Protein 7DU7 (pdb70)

Nearest PDB structures (foldseek):
  7du7-assembly2_B  TM=1.010E+00  e=2.644E-17  synthetic construct
  7du6-assembly1_A  TM=1.002E+00  e=3.688E-15  synthetic construct
  7di1-assembly2_B  TM=9.969E-01  e=2.709E-15  synthetic construct
  7dww-assembly2_A  TM=9.672E-01  e=3.709E-12  synthetic construct
  7dbo-assembly1_A  TM=9.854E-01  e=1.632E-11  Thermoplasma acidophilum DSM 1728

Solvent-accessible surface area: 8969 Å² total; per-residue (Å²): 156,58,20,59,7,32,3,10,83,20,41,112,100,5,91,68,94,28,20,0,37,0,12,137,62,5,24,63,131,10,57,11,71,75,42,47,113,0,36,0,87,88,123,115,51,14,137,11,92,3,12,93,20,58,115,104,5,91,58,84,14,18,0,40,0,13,130,63,6,27,66,132,8,65,10,70,70,34,47,26,2,80,0,81,77,97,149,44,14,143,10,91,3,10,79,22,44,102,86,5,29,41,92,29,17,0,32,0,13,129,67,8,28,62,150,8,54,7,71,70,43,49,113,0,35,0,84,108,118,117,54,15,149,10,90,3,10,84,18,58,114,105,5,89,67,97,30,18,0,38,0,9,70,16,6,25,57,127,2,46,12,72,71,42,56,134,2,54,0,70,76,113

Foldseek 3Di:
DKDKAFEDADDPVCPPVQAKEDAPVRCVVQVDDQQFWKWKADPDIDIGGYDYHDPVCPPVRYIYDHPVRCVRRVHDGGDMIMIHGD/DKAKAFEDAADPVCAPVQEKEDAPVRCVVQVHDQQFWKWKADPDIDIGGYDYHDPVCPPVRHIHDHPVVCVVRVHDGGDMIMIHGD

Sequence (172 aa):
LSVKLRVAEAYPEDVGKGIVVRMMDKASRAKLGVSVGDYVEVKKVLSVKLRVAEAYPEDVGKGIVRMMDKASRAKLGVSVGDYVEVKKVLSVKLRVAEAYPEDVGKGIVVRMMDKASRAKLGVSVGDYVEVKKVLSVKLRVAEAYPEDVGKGIVVRMMDKASRAKLGVSVGDYVEVKKV

Secondary structure (DSSP, 8-state):
-EEEEEEEEPPGGGTTS-EEEE-HHHHHHHT--TT-EEEEESSSEEEEEEEEPPGGGTTS-EEEE-HHHHHHHT--TT-EEEEEE-/-EEEEEEEEPPGGGTTS-EEEE-HHHHHHHT--TT-EEEEESSSEEEEEEEEPPGGGTTS-EEEE-HHHHHHHT--TT-EEEEEE-

B-factor: mean 26.74, std 12.5, range [11.44, 74.07]

Radius of gyration: 17.51 Å; Cα contacts (8 Å, |Δi|>4): 419; chains: 2; bounding box: 36×38×47 Å

CATH classification: 2.40.40.20

Structure (mmCIF, N/CA/C/O backbone):
data_7DU7
#
_entry.id   7DU7
#
_cell.length_a   31.259
_cell.length_b   31.259
_cell.length_c   132.177
_cell.angle_alpha   90.000
_cell.angle_beta   90.000
_cell.angle_gamma   120.000
#
_symmetry.space_group_name_H-M   'P 31'
#
loop_
_entity.id
_entity.type
_entity.pdbx_description
1 polymer 'mkDPBB_sym1 protein'
2 water water
#
loop_
_atom_site.group_PDB
_atom_site.id
_atom_site.type_symbol
_atom_site.label_atom_id
_atom_site.label_alt_id
_atom_site.label_comp_id
_atom_site.label_asym_id
_atom_site.label_entity_id
_atom_site.label_seq_id
_atom_site.pdbx_PDB_ins_code
_atom_site.Cartn_x
_atom_site.Cartn_y
_atom_site.Cartn_z
_atom_site.occupancy
_atom_site.B_iso_or_equiv
_atom_site.auth_seq_id
_atom_site.auth_comp_id
_atom_site.auth_asym_id
_atom_site.auth_atom_id
_atom_site.pdbx_PDB_model_num
ATOM 1 N N . LEU A 1 6 ? 4.532 6.168 24.804 1.00 46.31 4 LEU A N 1
ATOM 2 C CA . LEU A 1 6 ? 4.739 6.376 23.377 1.00 46.80 4 LEU A CA 1
ATOM 3 C C . LEU A 1 6 ? 3.414 6.320 22.613 1.00 39.86 4 LEU A C 1
ATOM 4 O O . LEU A 1 6 ? 3.316 6.800 21.483 1.00 42.12 4 LEU A O 1
ATOM 9 N N . SER A 1 7 ? 2.394 5.723 23.229 1.00 32.15 5 SER A N 1
ATOM 10 C CA . SER A 1 7 ? 1.042 5.689 22.692 1.00 27.95 5 SER A CA 1
ATOM 11 C C . SER A 1 7 ? 0.065 6.172 23.750 1.00 29.58 5 SER A C 1
ATOM 12 O O . SER A 1 7 ? 0.264 5.965 24.950 1.00 32.70 5 SER A O 1
ATOM 15 N N . VAL A 1 8 ? -0.982 6.865 23.315 1.00 23.94 6 VAL A N 1
ATOM 16 C CA . VAL A 1 8 ? -2.051 7.338 24.180 1.00 20.01 6 VAL A CA 1
ATOM 17 C C . VAL A 1 8 ? -3.377 6.869 23.595 1.00 17.40 6 VAL A C 1
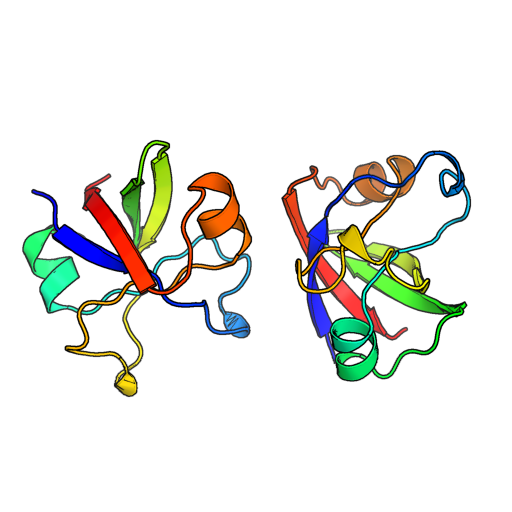ATOM 18 O O . VAL A 1 8 ? -3.483 6.609 22.393 1.00 18.79 6 VAL A O 1
ATOM 22 N N . LYS A 1 9 ? -4.386 6.700 24.439 1.00 18.29 7 LYS A N 1
ATOM 23 C CA . LYS A 1 9 ? -5.725 6.355 23.983 1.00 16.42 7 LYS A CA 1
ATOM 24 C C . LYS A 1 9 ? -6.619 7.567 24.182 1.00 15.66 7 LYS A C 1
ATOM 25 O O . LYS A 1 9 ? -6.644 8.157 25.269 1.00 17.96 7 LYS A O 1
ATOM 31 N N . LEU A 1 10 ? -7.335 7.944 23.134 1.00 13.83 8 LEU A N 1
ATOM 32 C CA . LEU A 1 10 ? -8.157 9.138 23.168 1.00 14.20 8 LEU A CA 1
ATOM 33 C C . LEU A 1 10 ? -9.490 8.823 22.514 1.00 12.90 8 LEU A C 1
ATOM 34 O O . LEU A 1 10 ? -9.586 7.911 21.692 1.00 13.40 8 LEU A O 1
ATOM 39 N N . ARG A 1 11 ? -10.513 9.590 22.895 1.00 12.85 9 ARG A N 1
ATOM 40 C CA . ARG A 1 11 ? -11.868 9.378 22.397 1.00 14.04 9 ARG A CA 1
ATOM 41 C C . ARG A 1 11 ? -12.069 10.129 21.091 1.00 14.91 9 ARG A C 1
ATOM 42 O O . ARG A 1 11 ? -11.698 11.298 20.979 1.00 15.11 9 ARG A O 1
ATOM 50 N N . VAL A 1 12 ? -12.676 9.453 20.122 1.00 13.90 10 VAL A N 1
ATOM 51 C CA . VAL A 1 12 ? -12.902 10.043 18.812 1.00 16.53 10 VAL A CA 1
ATOM 52 C C . VAL A 1 12 ? -14.023 11.071 18.871 1.00 16.94 10 VAL A C 1
ATOM 53 O O . VAL A 1 12 ? -15.103 10.807 19.418 1.00 18.40 10 VAL A O 1
ATOM 57 N N . ALA A 1 13 ? -13.786 12.235 18.271 1.00 15.71 11 ALA A N 1
ATOM 58 C CA . ALA A 1 13 ? -14.809 13.252 18.084 1.00 16.83 11 ALA A CA 1
ATOM 59 C C . ALA A 1 13 ? -14.779 13.709 16.634 1.00 16.77 11 ALA A C 1
ATOM 60 O O . ALA A 1 13 ? -13.778 13.543 15.932 1.00 16.47 11 ALA A O 1
ATOM 62 N N . GLU A 1 14 ? -15.891 14.300 16.192 1.00 17.09 12 GLU A N 1
ATOM 63 C CA . GLU A 1 14 ? -15.994 14.727 14.801 1.00 17.10 12 GLU A CA 1
ATOM 64 C C . GLU A 1 14 ? -15.120 15.946 14.535 1.00 18.80 12 GLU A C 1
ATOM 65 O O . GLU A 1 14 ? -14.843 16.751 15.422 1.00 21.49 12 GLU A O 1
ATOM 71 N N . ALA A 1 15 ? -14.689 16.079 13.293 1.00 17.11 13 ALA A N 1
ATOM 72 C CA . ALA A 1 15 ? -13.928 17.239 12.878 1.00 17.16 13 ALA A CA 1
ATOM 73 C C . ALA A 1 15 ? -14.848 18.440 12.715 1.00 19.25 13 ALA A C 1
ATOM 74 O O . ALA A 1 15 ? -16.007 18.318 12.304 1.00 22.74 13 ALA A O 1
ATOM 76 N N . TYR A 1 16 ? -14.315 19.604 13.059 1.00 18.87 14 TYR A N 1
ATOM 77 C CA . TYR A 1 16 ? -14.949 20.851 12.667 1.00 21.57 14 TYR A CA 1
ATOM 78 C C . TYR A 1 16 ? -14.985 20.946 11.140 1.00 22.12 14 TYR A C 1
ATOM 79 O O . TYR A 1 16 ? -14.062 20.490 10.464 1.00 21.35 14 TYR A O 1
ATOM 88 N N . PRO A 1 17 ? -16.048 21.524 10.571 1.00 23.46 15 PRO A N 1
ATOM 89 C CA . PRO A 1 17 ? -16.158 21.574 9.098 1.00 24.12 15 PRO A CA 1
ATOM 90 C C . PRO A 1 17 ? -14.962 22.202 8.405 1.00 19.74 15 PRO A C 1
ATOM 91 O O . PRO A 1 17 ? -14.560 21.746 7.328 1.00 24.73 15 PRO A O 1
ATOM 95 N N . GLU A 1 18 ? -14.357 23.231 9.009 1.00 22.53 16 GLU A N 1
ATOM 96 C CA . GLU A 1 1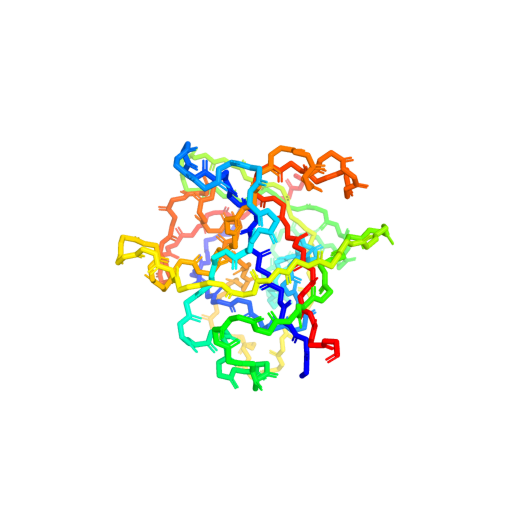8 ? -13.197 23.849 8.384 1.00 24.57 16 GLU A CA 1
ATOM 97 C C . GLU A 1 18 ? -12.020 22.890 8.275 1.00 22.86 16 GLU A C 1
ATOM 98 O O . GLU A 1 18 ? -11.168 23.068 7.403 1.00 27.43 16 GLU A O 1
ATOM 104 N N . ASP A 1 19 ? -11.974 21.837 9.091 1.00 19.39 17 ASP A N 1
ATOM 105 C CA . ASP A 1 19 ? -10.868 20.895 9.082 1.00 19.77 17 ASP A CA 1
ATOM 106 C C . ASP A 1 19 ? -11.121 19.683 8.205 1.00 20.31 17 ASP A C 1
ATOM 107 O O . ASP A 1 19 ? -10.192 18.906 7.976 1.00 20.81 17 ASP A O 1
ATOM 112 N N . VAL A 1 20 ? -12.349 19.504 7.719 1.00 17.77 18 VAL A N 1
ATOM 113 C CA . VAL A 1 20 ? -12.678 18.318 6.937 1.00 18.96 18 VAL A CA 1
ATOM 114 C C . VAL A 1 20 ? -11.818 18.266 5.685 1.00 18.55 18 VAL A C 1
ATOM 115 O O . VAL A 1 20 ? -11.663 19.261 4.966 1.00 21.25 18 VAL A O 1
ATOM 119 N N . GLY A 1 21 ? -11.226 17.103 5.437 1.00 18.17 19 GLY A N 1
ATOM 120 C CA . GLY A 1 21 ? -10.416 16.885 4.258 1.00 23.43 19 GLY A CA 1
ATOM 121 C C . GLY A 1 21 ? -8.966 17.288 4.371 1.00 23.92 19 GLY A C 1
ATOM 122 O O . GLY A 1 21 ? -8.218 17.105 3.403 1.00 28.40 19 GLY A O 1
ATOM 123 N N . LYS A 1 22 ? -8.529 17.825 5.513 1.00 21.12 20 LYS A N 1
ATOM 124 C CA . LYS A 1 22 ? -7.141 18.224 5.699 1.00 23.91 20 LYS A CA 1
ATOM 125 C C . LYS A 1 22 ? -6.232 17.087 6.154 1.00 21.57 20 LYS A C 1
ATOM 126 O O . LYS A 1 22 ? -5.015 17.279 6.217 1.00 23.69 20 LYS A O 1
ATOM 132 N N . GLY A 1 23 ? -6.749 15.913 6.470 1.00 20.11 21 GLY A N 1
ATOM 133 C CA . GLY A 1 23 ? -5.896 14.826 6.976 1.00 18.91 21 GLY A CA 1
ATOM 134 C C . GLY A 1 23 ? -5.259 15.122 8.337 1.00 18.17 21 GLY A C 1
ATOM 135 O O . GLY A 1 23 ? -4.177 14.774 8.534 1.00 18.22 21 GLY A O 1
ATOM 136 N N . ILE A 1 24 ? -5.983 15.808 9.204 1.00 17.52 22 ILE A N 1
ATOM 137 C CA . ILE A 1 24 ? -5.424 16.197 10.525 1.00 15.39 22 ILE A CA 1
ATOM 138 C C . ILE A 1 24 ? -6.177 15.528 11.685 1.00 16.64 22 ILE A C 1
ATOM 139 O O . ILE A 1 24 ? -7.228 15.057 11.516 1.00 16.92 22 ILE A O 1
ATOM 144 N N A VAL A 1 25 ? -5.481 15.484 12.800 0.54 15.58 23 VAL A N 1
ATOM 145 N N B VAL A 1 25 ? -5.399 15.496 12.778 0.46 15.58 23 VAL A N 1
ATOM 146 C CA A VAL A 1 25 ? -6.073 15.042 14.085 0.54 14.11 23 VAL A CA 1
ATOM 147 C CA B VAL A 1 25 ? -5.977 15.051 14.064 0.46 14.11 23 VAL A CA 1
ATOM 148 C C A VAL A 1 25 ? -5.778 16.157 15.081 0.54 14.95 23 VAL A C 1
ATOM 149 C C B VAL A 1 25 ? -5.678 16.158 15.085 0.46 14.95 23 VAL A C 1
ATOM 150 O O A VAL A 1 25 ? -4.645 16.429 15.308 0.54 17.92 23 VAL A O 1
ATOM 151 O O B VAL A 1 25 ? -4.577 16.427 15.296 0.46 17.92 23 VAL A O 1
ATOM 158 N N . ARG A 1 26 ? -6.825 16.676 15.682 1.00 12.72 24 ARG A N 1
ATOM 159 C CA . ARG A 1 26 ? -6.661 17.719 16.736 1.00 12.49 24 ARG A CA 1
ATOM 160 C C . ARG A 1 26 ? -6.567 17.060 18.113 1.00 11.44 24 ARG A C 1
ATOM 161 O O . ARG A 1 26 ? -7.409 16.328 18.439 1.00 13.50 24 ARG A O 1
ATOM 169 N N . MET A 1 27 ? -5.510 17.415 18.836 1.00 12.73 25 MET A N 1
ATOM 170 C CA A MET A 1 27 ? -5.237 16.865 20.160 0.32 13.65 25 MET A CA 1
ATOM 171 C CA B MET A 1 27 ? -5.340 16.912 20.185 0.68 13.91 25 MET A CA 1
ATOM 172 C C . MET A 1 27 ? -4.641 17.961 21.033 1.00 13.91 25 MET A C 1
ATOM 173 O O . MET A 1 27 ? -3.919 18.833 20.536 1.00 13.90 25 MET A O 1
ATOM 182 N N . ASP A 1 28 ? -4.890 17.876 22.337 1.00 12.34 26 ASP A N 1
ATOM 183 C CA . ASP A 1 28 ? -4.420 18.938 23.221 1.00 12.57 26 ASP A CA 1
ATOM 184 C C . ASP A 1 28 ? -2.958 18.727 23.609 1.00 13.57 26 ASP A C 1
ATOM 185 O O . ASP A 1 28 ? -2.336 17.707 23.286 1.00 13.47 26 ASP A O 1
ATOM 190 N N . LYS A 1 29 ? -2.404 19.730 24.289 1.00 13.11 27 LYS A N 1
ATOM 191 C CA . LYS A 1 29 ? -0.971 19.728 24.555 1.00 15.93 27 LYS A CA 1
ATOM 192 C C . LYS A 1 29 ? -0.552 18.584 25.475 1.00 14.60 27 LYS A C 1
ATOM 193 O O . LYS A 1 29 ? 0.548 18.038 25.321 1.00 16.88 27 LYS A O 1
ATOM 199 N N . ALA A 1 30 ? -1.399 18.215 26.445 1.00 14.83 28 ALA A N 1
ATOM 200 C CA . ALA A 1 30 ? -1.052 17.072 27.293 1.00 15.97 28 ALA A CA 1
ATOM 201 C C . ALA A 1 30 ? -0.843 15.822 26.457 1.00 16.89 28 ALA A C 1
ATOM 202 O O . ALA A 1 30 ? 0.091 15.048 26.695 1.00 18.94 28 ALA A O 1
ATOM 204 N N . SER A 1 31 ? -1.695 15.616 25.456 1.00 15.36 29 SER A N 1
ATOM 205 C CA . SER A 1 31 ? -1.589 14.439 24.604 1.00 17.03 29 SER A CA 1
ATOM 206 C C . SER A 1 31 ? -0.349 14.517 23.721 1.00 16.63 29 SER A C 1
ATOM 207 O O . SER A 1 31 ? 0.367 13.520 23.552 1.00 19.84 29 SER A O 1
ATOM 210 N N . ARG A 1 32 ? -0.098 15.686 23.127 1.00 15.10 30 ARG A N 1
ATOM 211 C CA . ARG A 1 32 ? 1.108 15.838 22.317 1.00 17.92 30 ARG A CA 1
ATOM 212 C C . ARG A 1 32 ? 2.362 15.632 23.153 1.00 22.36 30 ARG A C 1
ATOM 213 O O . ARG A 1 32 ? 3.328 15.012 22.691 1.00 23.74 30 ARG A O 1
ATOM 221 N N . ALA A 1 33 ? 2.367 16.149 24.383 1.00 20.46 31 ALA A N 1
ATOM 222 C CA . ALA A 1 33 ? 3.531 16.020 25.254 1.00 25.24 31 ALA A CA 1
ATOM 223 C C . ALA A 1 33 ? 3.819 14.562 25.587 1.00 23.19 31 ALA A C 1
ATOM 224 O O . ALA A 1 33 ? 4.981 14.142 25.589 1.00 27.68 31 ALA A O 1
ATOM 226 N N . LYS A 1 34 ? 2.780 13.771 25.859 1.00 20.58 32 LYS A N 1
ATOM 227 C CA . LYS A 1 34 ? 2.995 12.356 26.151 1.00 22.48 32 LYS A CA 1
ATOM 228 C C . LYS A 1 34 ? 3.588 11.631 24.950 1.00 27.18 32 LYS A C 1
ATOM 229 O O . LYS A 1 34 ? 4.415 10.724 25.107 1.00 33.06 32 LYS A O 1
ATOM 235 N N . LEU A 1 35 ? 3.190 12.028 23.744 1.00 24.18 33 LEU A N 1
ATOM 236 C CA . LEU A 1 35 ? 3.657 11.428 22.502 1.00 26.26 33 LEU A CA 1
ATOM 237 C C . LEU A 1 35 ? 4.990 11.993 22.035 1.00 26.54 33 LEU A C 1
ATOM 238 O O . LEU A 1 35 ? 5.625 11.393 21.157 1.00 34.20 33 LEU A O 1
ATOM 243 N N . GLY A 1 36 ? 5.402 13.148 22.553 1.00 25.94 34 GLY A N 1
ATOM 244 C CA . GLY A 1 36 ? 6.577 13.818 22.028 1.00 24.77 34 GLY A CA 1
ATOM 245 C C . GLY A 1 36 ? 6.423 14.289 20.600 1.00 27.41 34 GLY A C 1
ATOM 246 O O . GLY A 1 36 ? 7.406 14.314 19.852 1.00 31.58 34 GLY A O 1
ATOM 247 N N . VAL A 1 37 ? 5.213 14.664 20.195 1.00 22.51 35 VAL A N 1
ATOM 248 C CA . VAL A 1 37 ? 4.952 15.117 18.837 1.00 23.34 35 VAL A CA 1
ATOM 249 C C . VAL A 1 37 ? 4.787 16.626 18.828 1.00 25.79 35 VAL A C 1
ATOM 250 O O . VAL A 1 37 ? 4.290 17.235 19.784 1.00 27.96 35 VAL A O 1
ATOM 254 N N . SER A 1 38 ? 5.215 17.226 17.725 1.00 26.59 36 SER A N 1
ATOM 255 C CA . SER A 1 38 ? 4.998 18.629 17.429 1.00 26.09 36 SER A CA 1
ATOM 256 C C . SER A 1 38 ? 3.812 18.766 16.487 1.00 24.59 36 SER A C 1
ATOM 257 O O . SER A 1 38 ? 3.499 17.854 15.714 1.00 23.12 36 SER A O 1
ATOM 260 N N . VAL A 1 39 ? 3.145 19.918 16.563 1.00 24.03 37 VAL A N 1
ATOM 261 C CA . VAL A 1 39 ? 2.129 20.265 15.582 1.00 20.78 37 VAL A CA 1
ATOM 262 C C . VAL A 1 39 ? 2.715 20.110 14.190 1.00 19.90 37 VAL A C 1
ATOM 263 O O . VAL A 1 39 ? 3.804 20.614 13.905 1.00 26.72 37 VAL A O 1
ATOM 267 N N . GLY A 1 40 ? 2.012 19.377 13.330 1.00 20.63 38 GLY A N 1
ATOM 268 C CA . GLY A 1 40 ? 2.448 19.133 11.977 1.00 21.43 38 GLY A CA 1
ATOM 269 C C . GLY A 1 40 ? 3.107 17.786 11.758 1.00 22.37 38 GLY A C 1
ATOM 270 O O . GLY A 1 40 ? 3.257 17.366 10.603 1.00 25.27 38 GLY A O 1
ATOM 271 N N . ASP A 1 41 ? 3.507 17.105 12.825 1.00 20.25 39 ASP A N 1
ATOM 272 C CA . ASP A 1 41 ? 4.060 15.764 12.726 1.00 20.81 39 ASP A CA 1
ATOM 273 C C . ASP A 1 41 ? 2.940 14.763 12.470 1.00 19.81 39 ASP A C 1
ATOM 274 O O . ASP A 1 41 ? 1.776 14.981 12.824 1.00 19.63 39 ASP A O 1
ATOM 279 N N . TYR A 1 42 ? 3.303 13.640 11.864 1.00 16.66 40 TYR A N 1
ATOM 280 C CA . TYR A 1 42 ? 2.368 12.546 11.669 1.00 17.81 40 TYR A CA 1
ATOM 281 C C . TYR A 1 42 ? 2.273 11.671 12.916 1.00 20.63 40 TYR A C 1
ATOM 282 O O . TYR A 1 42 ? 3.278 11.396 13.577 1.00 19.76 40 TYR A O 1
ATOM 291 N N . VAL A 1 43 ? 1.054 11.230 13.222 1.00 16.85 41 VAL A N 1
ATOM 292 C CA . VAL A 1 43 ? 0.828 10.150 14.168 1.00 16.51 41 VAL A CA 1
ATOM 293 C C . VAL A 1 43 ? 0.053 9.051 13.462 1.00 16.35 41 VAL A C 1
ATOM 294 O O . VAL A 1 43 ? -0.683 9.286 12.500 1.00 17.63 41 VAL A O 1
ATOM 298 N N . GLU A 1 44 ? 0.229 7.835 13.968 1.00 17.21 42 GLU A N 1
ATOM 299 C CA . GLU A 1 44 ? -0.589 6.710 13.563 1.00 19.29 42 GLU A CA 1
ATOM 300 C C . GLU A 1 44 ? -1.766 6.582 14.527 1.00 15.71 42 GLU A C 1
ATOM 301 O O . GLU A 1 44 ? -1.585 6.601 15.755 1.00 18.51 42 GLU A O 1
ATOM 307 N N . VAL A 1 45 ? -2.965 6.491 13.966 1.00 15.66 43 VAL A N 1
ATOM 308 C CA . VAL A 1 45 ? -4.202 6.323 14.725 1.00 16.91 43 VAL A CA 1
ATOM 309 C C . VAL A 1 45 ? -4.774 4.951 14.401 1.00 15.62 43 VAL A C 1
ATOM 310 O O . VAL A 1 45 ? -4.902 4.585 13.226 1.00 17.30 43 VAL A O 1
ATOM 314 N N . LYS A 1 46 ? -5.123 4.189 15.432 1.00 15.82 44 LYS A N 1
ATOM 315 C CA . LYS A 1 46 ? -5.441 2.782 15.256 1.00 17.26 44 LYS A CA 1
ATOM 316 C C . LYS A 1 46 ? -6.647 2.389 16.099 1.00 18.66 44 LYS A C 1
ATOM 317 O O . LYS A 1 46 ? -6.791 2.835 17.240 1.00 19.17 44 LYS A O 1
ATOM 323 N N . LYS A 1 47 ? -7.523 1.578 15.509 1.00 21.29 45 LYS A N 1
ATOM 324 C CA . LYS A 1 47 ? -8.424 0.683 16.225 1.00 34.94 45 LYS A CA 1
ATOM 325 C C . LYS A 1 47 ? -7.963 -0.747 15.956 1.00 39.16 45 LYS A C 1
ATOM 326 O O . LYS A 1 47 ? -7.201 -1.320 16.744 1.00 42.82 45 LYS A O 1
ATOM 332 N N . VAL A 1 48 ? -8.447 -1.314 14.855 1.00 39.41 46 VAL A N 1
ATOM 333 C CA . VAL A 1 48 ? -7.857 -2.518 14.263 1.00 43.87 46 VAL A CA 1
ATOM 334 C C . VAL A 1 48 ? -6.961 -2.167 13.082 1.00 42.57 46 VAL A C 1
ATOM 335 O O . VAL A 1 48 ? -5.794 -2.557 13.035 1.00 43.81 46 VAL A O 1
ATOM 339 N N . LEU A 1 49 ? -7.499 -1.421 12.119 1.00 37.60 47 LEU A N 1
ATOM 340 C CA . LEU A 1 49 ? -6.716 -0.817 11.054 1.00 35.31 47 LEU A CA 1
ATOM 341 C C . LEU A 1 49 ? -6.075 0.479 11.555 1.00 29.74 47 LEU A C 1
ATOM 342 O O . LEU A 1 49 ? -6.310 0.924 12.683 1.00 30.97 47 LEU A O 1
ATOM 347 N N . SER A 1 50 ? -5.242 1.086 10.708 1.00 27.63 48 SER A N 1
ATOM 348 C CA . SER A 1 50 ? -4.521 2.302 11.060 1.00 28.03 48 SER A CA 1
ATOM 349 C C . SER A 1 50 ? -4.619 3.336 9.948 1.00 22.20 48 SER A C 1
ATOM 350 O O . SER A 1 50 ? -4.742 3.000 8.765 1.00 26.65 48 SER A O 1
ATOM 353 N N . VAL A 1 51 ? -4.556 4.606 10.343 1.00 19.86 49 VAL A N 1
ATOM 354 C CA . VAL A 1 51 ? -4.407 5.725 9.421 1.00 18.71 49 VAL A CA 1
ATOM 355 C C . VAL A 1 51 ? -3.336 6.650 9.982 1.00 17.30 49 VAL A C 1
ATOM 356 O O . VAL A 1 51 ? -3.114 6.706 11.195 1.00 19.20 49 VAL A O 1
ATOM 360 N N . LYS A 1 52 ? -2.667 7.378 9.093 1.00 19.35 50 LYS A N 1
ATOM 361 C CA . LYS A 1 52 ? -1.661 8.354 9.487 1.00 18.74 50 LYS A CA 1
ATOM 362 C C . LYS A 1 52 ? -2.225 9.750 9.252 1.00 18.72 50 LYS A C 1
ATOM 363 O O . LYS A 1 52 ? -2.736 10.048 8.166 1.00 20.83 50 LYS A O 1
ATOM 369 N N . LEU A 1 53 ? -2.174 10.588 10.285 1.00 16.10 51 LEU A N 1
ATOM 370 C CA . LEU A 1 53 ? -2.762 11.916 10.236 1.00 16.91 51 LEU A CA 1
ATOM 371 C C . LEU A 1 53 ? -1.790 12.897 10.874 1.00 15.42 51 LEU A C 1
ATOM 372 O O . LEU A 1 53 ? -0.970 12.524 11.717 1.00 15.59 51 LEU A O 1
ATOM 377 N N . ARG A 1 54 ? -1.878 14.155 10.449 1.00 15.26 52 ARG A N 1
ATOM 378 C CA . ARG A 1 54 ? -1.000 15.200 10.949 1.00 15.82 52 ARG A CA 1
ATOM 379 C C . ARG A 1 54 ? -1.585 15.823 12.211 1.00 16.89 52 ARG A C 1
ATOM 380 O O . ARG A 1 54 ? -2.776 16.141 12.267 1.00 16.03 52 ARG A O 1
ATOM 388 N N . VAL A 1 55 ? -0.727 16.027 13.195 1.00 15.16 53 VAL A N 1
ATOM 389 C CA . VAL A 1 55 ? -1.136 16.581 14.483 1.00 15.89 53 VAL A CA 1
ATOM 390 C C . VAL A 1 55 ? -1.456 18.065 14.356 1.00 16.38 53 VAL A C 1
ATOM 391 O O . VAL A 1 55 ? -0.668 18.843 13.804 1.00 17.70 53 VAL A O 1
ATOM 395 N N . ALA A 1 56 ? -2.589 18.475 14.928 1.00 15.41 54 ALA A N 1
ATOM 396 C CA . ALA A 1 56 ? -2.953 19.878 15.041 1.00 14.56 54 ALA A CA 1
ATOM 397 C C . ALA A 1 56 ? -3.398 20.147 16.470 1.00 14.72 54 ALA A C 1
ATOM 398 O O . ALA A 1 56 ? -3.752 19.225 17.215 1.00 15.29 54 ALA A O 1
ATOM 400 N N . GLU A 1 57 ? -3.397 21.429 16.831 1.00 16.04 55 GLU A N 1
ATOM 401 C CA . GLU A 1 57 ? -3.717 21.839 18.192 1.00 15.25 55 GLU A CA 1
ATOM 402 C C . GLU A 1 57 ? -5.208 21.702 18.442 1.00 16.04 55 GLU A C 1
ATOM 403 O O . GLU A 1 57 ? -6.029 21.817 17.532 1.00 18.77 55 GLU A O 1
ATOM 409 N N . ALA A 1 58 ? -5.565 21.444 19.685 1.00 14.29 56 ALA A N 1
ATOM 410 C CA . ALA A 1 58 ? -6.963 21.357 20.073 1.00 13.36 56 ALA A CA 1
ATOM 411 C C . ALA A 1 58 ? -7.580 22.747 20.156 1.00 17.95 56 ALA A C 1
ATOM 412 O O . ALA A 1 58 ? -6.903 23.736 20.457 1.00 21.74 56 ALA A O 1
ATOM 414 N N . TYR A 1 59 ? -8.880 22.816 19.894 1.00 18.43 57 TYR A N 1
ATOM 415 C CA . TYR A 1 59 ? -9.625 24.032 20.169 1.00 21.40 57 TYR A CA 1
ATOM 416 C C . TYR A 1 59 ? -9.751 24.198 21.681 1.00 20.69 57 TYR A C 1
ATOM 417 O O . TYR A 1 59 ? -9.821 23.205 22.406 1.00 19.30 57 TYR A O 1
ATOM 426 N N . PRO A 1 60 ? -9.768 25.439 22.188 1.00 22.87 58 PRO A N 1
ATOM 427 C CA . PRO A 1 60 ? -9.824 25.640 23.649 1.00 23.51 58 PRO A CA 1
ATOM 428 C C . PRO A 1 60 ? -10.937 24.873 24.341 1.00 19.69 58 PRO A C 1
ATOM 429 O O . PRO A 1 60 ? -10.722 24.313 25.423 1.00 22.35 58 PRO A O 1
ATOM 433 N N . GLU A 1 61 ? -12.124 24.807 23.731 1.00 21.99 59 GLU A N 1
ATOM 434 C CA . GLU A 1 61 ? -13.240 24.116 24.363 1.00 22.78 59 GLU A CA 1
ATOM 435 C C . GLU A 1 61 ? -12.988 22.626 24.530 1.00 23.90 59 GLU A C 1
ATOM 436 O O . GLU A 1 61 ? -13.638 21.991 25.364 1.00 29.28 59 GLU A O 1
ATOM 442 N N . ASP A 1 62 ? -12.069 22.051 23.753 1.00 20.35 60 ASP A N 1
ATOM 443 C CA . ASP A 1 62 ? -11.807 20.622 23.819 1.00 20.13 60 ASP A CA 1
ATOM 444 C C . ASP A 1 62 ? -10.654 20.259 24.736 1.00 18.69 60 ASP A C 1
ATOM 445 O O . ASP A 1 62 ? -10.463 19.074 25.018 1.00 18.59 60 ASP A O 1
ATOM 450 N N . VAL A 1 63 ? -9.891 21.243 25.202 1.00 16.95 61 VAL A N 1
ATOM 451 C CA . VAL A 1 63 ? -8.716 20.960 26.011 1.00 17.44 61 VAL A CA 1
ATOM 452 C C . VAL A 1 63 ? -9.150 20.270 27.297 1.00 18.69 61 VAL A C 1
ATOM 453 O O . VAL A 1 63 ? -10.111 20.694 27.954 1.00 19.43 61 VAL A O 1
ATOM 457 N N . GLY A 1 64 ? -8.457 19.190 27.649 1.00 15.64 62 GLY A N 1
ATOM 458 C CA . GLY A 1 64 ? -8.737 18.462 28.867 1.00 18.95 62 GLY A CA 1
ATOM 459 C C . GLY A 1 64 ? -9.804 17.404 28.750 1.00 19.48 62 GLY A C 1
ATOM 460 O O . GLY A 1 64 ? -10.062 16.700 29.729 1.00 25.28 62 GLY A O 1
ATOM 461 N N . LYS A 1 65 ? -10.434 17.260 27.589 1.00 20.04 63 LYS A N 1
ATOM 462 C CA . LYS A 1 65 ? -11.503 16.289 27.377 1.00 19.76 63 LYS A CA 1
ATOM 463 C C . LYS A 1 65 ? -10.992 14.912 26.976 1.00 17.12 63 LYS A C 1
ATOM 464 O O . LYS A 1 65 ? -11.788 13.971 26.905 1.00 20.29 63 LYS A O 1
ATOM 470 N N . GLY A 1 66 ? -9.704 14.782 26.669 1.00 16.98 64 GLY A N 1
ATOM 471 C CA . GLY A 1 66 ? -9.179 13.492 26.248 1.00 18.70 64 GLY A CA 1
ATOM 472 C C . GLY A 1 66 ? -9.733 13.041 24.912 1.00 16.45 64 GLY A C 1
ATOM 473 O O . GLY A 1 66 ? -10.029 11.852 24.736 1.00 15.57 64 GLY A O 1
ATOM 474 N N . ILE A 1 67 ? -9.887 13.978 23.991 1.00 14.25 65 ILE A N 1
ATOM 475 C CA . ILE A 1 67 ? -10.473 13.651 22.664 1.00 14.66 65 ILE A CA 1
ATOM 476 C C . ILE A 1 67 ? -9.473 13.915 21.535 1.00 14.36 65 ILE A C 1
ATOM 477 O O . ILE A 1 67 ? -8.560 14.644 21.684 1.00 15.37 65 ILE A O 1
ATOM 482 N N . VAL A 1 68 ? -9.783 13.278 20.427 1.00 12.94 66 VAL A N 1
ATOM 483 C CA . VAL A 1 68 ? -9.073 13.518 19.145 1.00 14.08 66 VAL A CA 1
ATOM 484 C C . VAL A 1 68 ? -10.147 13.794 18.088 1.00 14.84 66 VAL A C 1
ATOM 485 O O . VAL A 1 68 ? -10.991 12.983 17.916 1.00 17.27 66 VAL A O 1
ATOM 489 N N . ARG A 1 69 ? -10.032 14.936 17.436 1.00 12.39 67 ARG A N 1
ATOM 490 C CA . ARG A 1 69 ? -10.997 15.248 16.355 1.00 12.32 67 ARG A CA 1
ATOM 491 C C . ARG A 1 69 ? -10.425 14.777 15.019 1.00 12.88 67 ARG A C 1
ATOM 492 O O . ARG A 1 69 ? -9.381 15.121 14.687 1.00 13.33 67 ARG A O 1
ATOM 500 N N . MET A 1 70 ? -11.257 14.032 14.328 1.00 13.35 68 MET A N 1
ATOM 501 C CA A MET A 1 70 ? -10.900 13.446 13.043 0.40 13.70 68 MET A CA 1
ATOM 502 C CA B MET A 1 70 ? -10.881 13.565 13.012 0.60 16.10 68 MET A CA 1
ATOM 503 C C . MET A 1 70 ? -12.124 13.471 12.139 1.00 16.45 68 MET A C 1
ATOM 504 O O . MET A 1 70 ? -13.246 13.294 12.613 1.00 15.87 68 MET A O 1
ATOM 513 N N . ASP A 1 71 ? -11.911 13.610 10.833 1.00 15.09 69 ASP A N 1
ATOM 514 C CA . ASP A 1 71 ? -13.064 13.674 9.938 1.00 15.80 69 ASP A CA 1
ATOM 515 C C . ASP A 1 71 ? -13.593 12.279 9.597 1.00 15.86 69 ASP A C 1
ATOM 516 O O . ASP A 1 71 ? -13.016 11.247 9.959 1.00 15.82 69 ASP A O 1
ATOM 521 N N . LYS A 1 72 ? -14.724 12.264 8.884 1.00 16.45 70 LYS A N 1
ATOM 522 C CA . LYS A 1 72 ? -15.426 11.010 8.640 1.00 17.70 70 LYS A CA 1
ATOM 523 C C . LYS A 1 72 ? -14.633 10.059 7.753 1.00 17.40 70 LYS A C 1
ATOM 524 O O . LYS A 1 72 ? -14.736 8.840 7.922 1.00 20.04 70 LYS A O 1
ATOM 530 N N . ALA A 1 73 ? -13.846 10.572 6.806 1.00 18.67 71 ALA A N 1
ATOM 531 C CA . ALA A 1 73 ? -13.015 9.679 6.005 1.00 20.58 71 ALA A CA 1
ATOM 532 C C . ALA A 1 73 ? -12.103 8.859 6.897 1.00 20.27 71 ALA A C 1
ATOM 533 O O . ALA A 1 73 ? -11.956 7.643 6.708 1.00 20.24 71 ALA A O 1
ATOM 535 N N . SER A 1 74 ? -11.502 9.514 7.896 1.00 19.98 72 SER A N 1
ATOM 536 C CA . SER A 1 74 ? -10.589 8.840 8.810 1.00 22.51 72 SER A CA 1
ATOM 537 C C . SER A 1 74 ? -11.342 7.861 9.696 1.00 19.49 72 SER A C 1
ATOM 538 O O . SER A 1 74 ? -10.899 6.723 9.892 1.00 22.54 72 SER A O 1
ATOM 541 N N . ARG A 1 75 ? -12.500 8.282 10.213 1.00 18.51 73 ARG A N 1
ATOM 542 C CA . ARG A 1 75 ? -13.280 7.382 11.053 1.00 21.15 73 ARG A CA 1
ATOM 543 C C . ARG A 1 75 ? -13.728 6.160 10.269 1.00 20.82 73 ARG A C 1
ATOM 544 O O . ARG A 1 75 ? -13.708 5.039 10.788 1.00 22.46 73 ARG A O 1
ATOM 552 N N . ALA A 1 76 ? -14.120 6.360 9.007 1.00 21.81 74 ALA A N 1
ATOM 553 C CA . ALA A 1 76 ? -14.586 5.248 8.184 1.00 23.56 74 ALA A CA 1
ATOM 554 C C . ALA A 1 76 ? -13.475 4.236 7.931 1.00 25.54 74 ALA A C 1
ATOM 555 O O . ALA A 1 76 ? -13.711 3.023 7.988 1.00 29.19 74 ALA A O 1
ATOM 557 N N . LYS A 1 77 ? -12.257 4.707 7.656 1.00 23.99 75 LYS A N 1
ATOM 558 C CA . LYS A 1 77 ? -11.141 3.788 7.454 1.00 29.53 75 LYS A CA 1
ATOM 559 C C . LYS A 1 77 ? -10.905 2.931 8.690 1.00 29.32 75 LYS A C 1
ATOM 560 O O . LYS A 1 77 ? -10.585 1.742 8.580 1.00 29.72 75 LYS A O 1
ATOM 566 N N . LEU A 1 78 ? -11.045 3.521 9.877 1.00 26.44 76 LEU A N 1
ATOM 567 C CA . LEU A 1 78 ? -10.793 2.822 11.128 1.00 24.95 76 LEU A CA 1
ATOM 568 C C . LEU A 1 78 ? -11.988 2.016 11.612 1.00 26.15 76 LEU A C 1
ATOM 569 O O . LEU A 1 78 ? -11.830 1.173 12.500 1.00 27.92 76 LEU A O 1
ATOM 574 N N . GLY A 1 79 ? -13.176 2.255 11.067 1.00 24.62 77 GLY A N 1
ATOM 575 C CA . GLY A 1 79 ? -14.359 1.597 11.586 1.00 28.33 77 GLY A CA 1
ATOM 576 C C . GLY A 1 79 ? -14.659 2.011 13.008 1.00 28.36 77 GLY A C 1
ATOM 577 O O . GLY A 1 79 ? -15.122 1.189 13.808 1.00 32.16 77 GLY A O 1
ATOM 578 N N . VAL A 1 80 ? -14.383 3.269 13.349 1.00 23.85 78 VAL A N 1
ATOM 579 C CA . VAL A 1 80 ? -14.634 3.804 14.682 1.00 26.56 78 VAL A CA 1
ATOM 580 C C . VAL A 1 80 ? -15.834 4.736 14.626 1.00 24.29 78 VAL A C 1
ATOM 581 O O . VAL A 1 80 ? -16.057 5.427 13.624 1.00 30.67 78 VAL A O 1
ATOM 585 N N . SER A 1 81 ? -16.611 4.733 15.698 1.00 26.63 79 SER A N 1
ATOM 586 C CA . SER A 1 81 ? -17.707 5.667 15.885 1.00 30.48 79 SER A CA 1
ATOM 587 C C . SER A 1 81 ? -17.287 6.762 16.857 1.00 26.59 79 SER A C 1
ATOM 588 O O . SER A 1 81 ? -16.382 6.591 17.683 1.00 24.50 79 SER A O 1
ATOM 591 N N . VAL A 1 82 ? -17.969 7.903 16.751 1.00 25.20 80 VAL A N 1
ATOM 592 C CA . VAL A 1 82 ? -17.716 9.006 17.664 1.00 23.00 80 VAL A CA 1
ATOM 593 C C . VAL A 1 82 ? -17.954 8.527 19.090 1.00 25.76 80 VAL A C 1
ATOM 594 O O . VAL A 1 82 ? -18.992 7.929 19.400 1.00 28.97 80 VAL A O 1
ATOM 598 N N . GLY A 1 83 ? -16.969 8.756 19.960 1.00 23.07 81 GLY A N 1
ATOM 599 C CA . GLY A 1 83 ? -16.986 8.267 21.316 1.00 23.17 81 GLY A CA 1
ATOM 600 C C . GLY A 1 83 ? -16.139 7.029 21.556 1.00 23.27 81 GLY A C 1
ATOM 601 O O . GLY A 1 83 ? -15.849 6.714 22.717 1.00 28.40 81 GLY A O 1
ATOM 602 N N . ASP A 1 84 ? -15.765 6.308 20.500 1.00 23.09 82 ASP A N 1
ATOM 603 C CA . ASP A 1 84 ? -14.871 5.162 20.625 1.00 25.63 82 ASP A CA 1
ATOM 604 C C . ASP A 1 84 ? -13.464 5.651 20.935 1.00 18.70 82 ASP A C 1
ATOM 605 O O . ASP A 1 84 ? -13.075 6.758 20.552 1.00 18.29 82 ASP A O 1
ATOM 610 N N . TYR A 1 85 ? -12.682 4.807 21.606 1.00 15.23 83 TYR A N 1
ATOM 611 C CA . TYR A 1 85 ? -11.268 5.087 21.789 1.00 13.86 83 TYR A CA 1
ATOM 612 C C . TYR A 1 85 ? -10.461 4.619 20.591 1.00 15.89 83 TYR A C 1
ATOM 613 O O . TYR A 1 85 ? -10.768 3.597 19.963 1.00 17.26 83 TYR A O 1
ATOM 622 N N . VAL A 1 86 ? -9.418 5.378 20.298 1.00 13.38 84 VAL A N 1
ATOM 623 C CA . VAL A 1 86 ? -8.385 4.979 19.358 1.00 13.84 84 VAL A CA 1
ATOM 624 C C . VAL A 1 86 ? -7.056 5.123 20.064 1.00 13.47 84 VAL A C 1
ATOM 625 O O . VAL A 1 86 ? -6.909 5.896 21.017 1.00 15.13 84 VAL A O 1
ATOM 629 N N . GLU A 1 87 ? -6.094 4.321 19.615 1.00 15.28 85 GLU A N 1
ATOM 630 C CA . GLU A 1 87 ? -4.711 4.453 20.046 1.00 18.07 85 GLU A CA 1
ATOM 631 C C . GLU A 1 87 ? -3.996 5.404 19.093 1.00 14.42 85 GLU A C 1
ATOM 632 O O . GLU A 1 87 ? -4.121 5.280 17.872 1.00 17.29 85 GLU A O 1
ATOM 638 N N . VAL A 1 88 ? -3.250 6.343 19.651 1.00 14.99 86 VAL A N 1
ATOM 639 C CA . VAL A 1 88 ? -2.491 7.316 18.871 1.00 15.83 86 VAL A CA 1
ATOM 640 C C . VAL A 1 88 ? -1.024 7.148 19.226 1.00 17.58 86 VAL A C 1
ATOM 641 O O . VAL A 1 88 ? -0.671 7.119 20.408 1.00 18.28 86 VAL A O 1
ATOM 645 N N . LYS A 1 89 ? -0.172 7.046 18.205 1.00 17.64 87 LYS A N 1
ATOM 646 C CA . LYS A 1 89 ? 1.237 6.746 18.395 1.00 20.26 87 LYS A CA 1
ATOM 647 C C . LYS A 1 89 ? 2.040 7.579 17.405 1.00 19.22 87 LYS A C 1
ATOM 648 O O . LYS A 1 89 ? 1.593 7.810 16.281 1.00 21.74 87 LYS A O 1
ATOM 654 N N . LYS A 1 90 ? 3.206 8.056 17.831 1.00 22.90 88 LYS A N 1
ATOM 655 C CA . LYS A 1 90 ? 4.059 8.807 16.918 1.00 28.95 88 LYS A CA 1
ATOM 656 C C . LYS A 1 90 ? 4.602 7.893 15.824 1.00 38.98 88 LYS A C 1
ATOM 657 O O . LYS A 1 90 ? 4.980 6.746 16.083 1.00 40.10 88 LYS A O 1
ATOM 663 N N . VAL A 1 91 ? 4.636 8.406 14.595 1.00 50.73 89 VAL A N 1
ATOM 664 C CA . VAL A 1 91 ? 5.267 7.774 13.434 1.00 56.56 89 VAL A CA 1
ATOM 665 C C . VAL A 1 91 ? 6.752 8.133 13.379 1.00 62.20 89 VAL A C 1
ATOM 666 O O . VAL A 1 91 ? 7.160 9.212 13.810 1.00 64.53 89 VAL A O 1
ATOM 670 N N . LEU B 1 6 ? -28.768 -5.796 46.416 1.00 59.81 4 LEU B N 1
ATOM 671 C CA . LEU B 1 6 ? -28.739 -6.112 44.996 1.00 61.07 4 LEU B CA 1
ATOM 672 C C . LEU B 1 6 ? -27.925 -5.052 44.267 1.00 55.40 4 LEU B C 1
ATOM 673 O O . LEU B 1 6 ? -27.246 -5.319 43.274 1.00 54.17 4 LEU B O 1
ATOM 678 N N . SER B 1 7 ? -27.650 -3.915 44.895 1.00 49.74 5 SER B N 1
ATOM 679 C CA . SER B 1 7 ? -26.984 -2.753 44.344 1.00 38.44 5 SER B CA 1
ATOM 680 C C . SER B 1 7 ? -25.989 -2.255 45.374 1.00 26.65 5 SER B C 1
ATOM 681 O O . SER B 1 7 ? -26.147 -2.484 46.575 1.00 29.93 5 SER B O 1
ATOM 684 N N . VAL B 1 8 ? -24.881 -1.675 44.945 1.00 20.23 6 VAL B N 1
ATOM 685 C CA . VAL B 1 8 ? -23.993 -0.950 45.836 1.00 18.79 6 VAL B CA 1
ATOM 686 C C . VAL B 1 8 ? -23.805 0.445 45.264 1.00 18.75 6 VAL B C 1
ATOM 687 O O . VAL B 1 8 ? -23.879 0.652 44.050 1.00 20.21 6 VAL B O 1
ATOM 691 N N . LYS B 1 9 ? -23.569 1.408 46.142 1.00 19.16 7 LYS B N 1
ATOM 692 C CA . LYS B 1 9 ? -23.203 2.756 45.744 1.00 18.87 7 LYS B CA 1
ATOM 693 C C . LYS B 1 9 ? -21.715 2.931 45.988 1.00 17.93 7 LYS B C 1
ATOM 694 O O . LYS B 1 9 ? -21.217 2.619 47.074 1.00 20.08 7 LYS B O 1
ATOM 700 N N . LEU B 1 10 ? -21.009 3.395 44.961 1.00 15.80 8 LEU B N 1
ATOM 701 C CA . LEU B 1 10 ? -19.565 3.541 45.007 1.00 17.38 8 LEU B CA 1
ATOM 702 C C . LEU B 1 10 ? -19.199 4.874 44.372 1.00 16.23 8 LEU B C 1
ATOM 703 O O . LEU B 1 10 ? -19.933 5.405 43.527 1.00 16.02 8 LEU B O 1
ATOM 708 N N . ARG B 1 11 ? -18.064 5.421 44.800 1.00 15.30 9 ARG B N 1
ATOM 709 C CA . ARG B 1 11 ? -17.596 6.703 44.296 1.00 14.99 9 ARG B CA 1
ATOM 710 C C . ARG B 1 11 ? -16.770 6.507 43.026 1.00 16.02 9 ARG B C 1
ATOM 711 O O . ARG B 1 11 ? -15.885 5.652 42.975 1.00 15.86 9 ARG B O 1
ATOM 719 N N . VAL B 1 12 ? -17.048 7.343 42.028 1.00 14.96 10 VAL B N 1
ATOM 720 C CA . VAL B 1 12 ? -16.351 7.292 40.744 1.00 15.80 10 VAL B CA 1
ATOM 721 C C . VAL B 1 12 ? -14.910 7.760 40.889 1.00 17.27 10 VAL B C 1
ATOM 722 O O . VAL B 1 12 ? -14.633 8.823 41.465 1.00 17.17 10 VAL B O 1
ATOM 726 N N . ALA B 1 13 ? -13.983 6.989 40.324 1.00 16.33 11 ALA B N 1
ATOM 727 C CA . ALA B 1 13 ? -12.591 7.387 40.216 1.00 15.66 11 ALA B CA 1
ATOM 728 C C . ALA B 1 13 ? -12.123 7.113 38.795 1.00 15.02 11 ALA B C 1
ATOM 729 O O . ALA B 1 13 ? -12.743 6.344 38.050 1.00 15.51 11 ALA B O 1
ATOM 731 N N . GLU B 1 14 ? -11.013 7.756 38.434 1.00 15.73 12 GLU B N 1
ATOM 732 C CA . GLU B 1 14 ? -10.480 7.646 37.079 1.00 15.74 12 GLU B CA 1
ATOM 733 C C . GLU B 1 14 ? -9.865 6.274 36.835 1.00 16.93 12 GLU B C 1
ATOM 734 O O . GLU B 1 14 ? -9.350 5.623 37.748 1.00 18.91 12 GLU B O 1
ATOM 740 N N . ALA B 1 15 ? -9.915 5.842 35.583 1.00 15.23 13 ALA B N 1
ATOM 741 C CA . ALA B 1 15 ? -9.283 4.599 35.185 1.00 15.29 13 ALA B CA 1
ATOM 742 C C . ALA B 1 15 ? -7.771 4.769 35.114 1.00 18.50 13 ALA B C 1
ATOM 743 O O . ALA B 1 15 ? -7.252 5.848 34.800 1.00 21.30 13 ALA B O 1
ATOM 745 N N . TYR B 1 16 ? -7.066 3.687 35.412 1.00 18.07 14 TYR B N 1
ATOM 746 C CA . TYR B 1 16 ? -5.644 3.651 35.130 1.00 21.24 14 TYR B CA 1
ATOM 747 C C . TYR B 1 16 ? -5.437 3.618 33.616 1.00 20.69 14 TYR B C 1
ATOM 748 O O . TYR B 1 16 ? -6.255 3.060 32.886 1.00 19.44 14 TYR B O 1
ATOM 757 N N . PRO B 1 17 ? -4.352 4.221 33.120 1.00 22.58 15 PRO B N 1
ATOM 758 C CA . PRO B 1 17 ? -4.145 4.298 31.661 1.00 24.98 15 PRO B CA 1
ATOM 759 C C . PRO B 1 17 ? -4.233 2.964 30.937 1.00 18.68 15 PRO B C 1
ATOM 760 O O . PRO B 1 17 ? -4.790 2.899 29.837 1.00 22.63 15 PRO B O 1
ATOM 764 N N . GLU B 1 18 ? -3.713 1.885 31.528 1.00 20.93 16 GLU B N 1
ATOM 765 C CA . GLU B 1 18 ? -3.751 0.596 30.853 1.00 21.78 16 GLU B CA 1
ATOM 766 C C . GLU B 1 18 ? -5.159 0.037 30.723 1.00 24.11 16 GLU B C 1
ATOM 767 O O . GLU B 1 18 ? -5.384 -0.859 29.906 1.00 27.35 16 GLU B O 1
ATOM 773 N N . ASP B 1 19 ? -6.110 0.528 31.520 1.00 18.83 17 ASP B N 1
ATOM 774 C CA 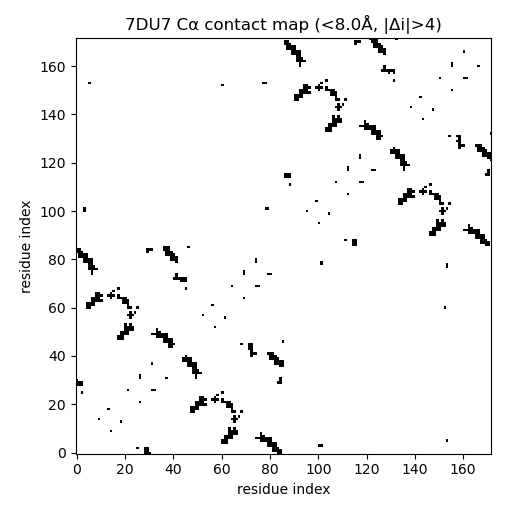. ASP B 1 19 ? -7.474 0.038 31.446 1.00 18.97 17 ASP B CA 1
ATOM 775 C C . ASP B 1 19 ? -8.364 0.867 30.537 1.00 18.02 17 ASP B C 1
ATOM 776 O O . ASP B 1 19 ? -9.485 0.445 30.249 1.00 18.78 17 ASP B O 1
ATOM 781 N N . VAL B 1 20 ? -7.885 2.018 30.073 1.00 16.88 18 VAL B N 1
ATOM 782 C CA . VAL B 1 20 ? -8.719 2.906 29.276 1.00 17.49 18 VAL B CA 1
ATOM 783 C C . VAL B 1 20 ? -9.104 2.194 27.989 1.00 18.32 18 VAL B C 1
ATOM 784 O O . VAL B 1 20 ? -8.258 1.578 27.328 1.00 18.74 18 VAL B O 1
ATOM 788 N N . GLY B 1 21 ? -10.386 2.248 27.645 1.00 15.84 19 GLY B N 1
ATOM 789 C CA . GLY B 1 21 ? -10.871 1.637 26.430 1.00 18.68 19 GLY B CA 1
ATOM 790 C C . GLY B 1 21 ? -11.256 0.182 26.551 1.00 20.42 19 GLY B C 1
ATOM 791 O O . GLY B 1 21 ? -11.740 -0.390 25.571 1.00 24.81 19 GLY B O 1
ATOM 792 N N . LYS B 1 22 ? -11.068 -0.441 27.709 1.00 18.58 20 LYS B N 1
ATOM 793 C CA . LYS B 1 22 ? -11.389 -1.856 27.832 1.00 19.36 20 LYS B CA 1
ATOM 794 C C . LYS B 1 22 ? -12.828 -2.101 28.271 1.00 17.59 20 LYS B C 1
ATOM 795 O O . LYS B 1 22 ? -13.254 -3.256 28.328 1.00 20.27 20 LYS B O 1
ATOM 801 N N . GLY B 1 23 ? -13.589 -1.052 28.568 1.00 17.71 21 GLY B N 1
ATOM 802 C CA . GLY B 1 23 ? -14.967 -1.248 28.988 1.00 19.16 21 GLY B CA 1
ATOM 803 C C . GLY B 1 23 ? -15.090 -1.938 30.329 1.00 15.73 21 GLY B C 1
ATOM 804 O O . GLY B 1 23 ? -15.974 -2.783 30.506 1.00 15.41 21 GLY B O 1
ATOM 805 N N . ILE B 1 24 ? -14.216 -1.603 31.277 1.00 15.03 22 ILE B N 1
ATOM 806 C CA . ILE B 1 24 ? -14.177 -2.286 32.561 1.00 14.94 22 ILE B CA 1
ATOM 807 C C . ILE B 1 24 ? -14.441 -1.302 33.689 1.00 14.61 22 ILE B C 1
ATOM 808 O O . ILE B 1 24 ? -14.339 -0.080 33.545 1.00 15.34 22 ILE B O 1
ATOM 813 N N A VAL B 1 25 ? -14.843 -1.868 34.812 0.55 12.93 23 VAL B N 1
ATOM 814 N N B VAL B 1 25 ? -14.835 -1.875 34.815 0.45 12.93 23 VAL B N 1
ATOM 815 C CA A VAL B 1 25 ? -14.994 -1.131 36.096 0.55 13.72 23 VAL B CA 1
ATOM 816 C CA B VAL B 1 25 ? -15.008 -1.118 36.082 0.45 13.72 23 VAL B CA 1
ATOM 817 C C A VAL B 1 25 ? -14.237 -1.921 37.157 0.55 15.40 23 VAL B C 1
ATOM 818 C C B VAL B 1 25 ? -14.273 -1.896 37.173 0.45 15.40 23 VAL B C 1
ATOM 819 O O A VAL B 1 25 ? -14.534 -3.035 37.345 0.55 18.29 23 VAL B O 1
ATOM 820 O O B VAL B 1 25 ? -14.541 -3.051 37.341 0.45 18.29 23 VAL B O 1
ATOM 827 N N . ARG B 1 26 ? -13.312 -1.244 37.809 1.00 12.67 24 ARG B N 1
ATOM 828 C CA . ARG B 1 26 ? -12.557 -1.886 38.885 1.00 12.79 24 ARG B CA 1
ATOM 829 C C . ARG B 1 26 ? -13.249 -1.650 40.223 1.00 12.82 24 ARG B C 1
ATOM 830 O O . ARG B 1 26 ? -13.517 -0.505 40.592 1.00 13.95 24 ARG B O 1
ATOM 838 N N . MET B 1 27 ? -13.495 -2.736 40.951 1.00 13.61 25 MET B N 1
ATOM 839 C CA A MET B 1 27 ? -14.174 -2.700 42.238 0.40 14.78 25 MET B CA 1
ATOM 840 C CA B MET B 1 27 ? -14.113 -2.655 42.258 0.60 15.47 25 MET B CA 1
ATOM 841 C C . MET B 1 27 ? -13.580 -3.784 43.127 1.00 15.62 25 MET B C 1
ATOM 842 O O . MET B 1 27 ? -13.196 -4.850 42.644 1.00 15.43 25 MET B O 1
ATOM 851 N N . ASP B 1 28 ? -13.544 -3.526 44.432 1.00 14.55 26 ASP B N 1
ATOM 852 C CA . ASP B 1 28 ? -12.904 -4.487 45.324 1.00 15.22 26 ASP B CA 1
ATOM 853 C C . ASP B 1 28 ? -13.833 -5.656 45.662 1.00 15.66 26 ASP B C 1
ATOM 854 O O . ASP B 1 28 ? -15.012 -5.694 45.289 1.00 15.26 26 ASP B O 1
ATOM 859 N N . LYS B 1 29 ? -13.280 -6.639 46.377 1.00 16.23 27 LYS B N 1
ATOM 860 C CA . LYS B 1 29 ? -14.019 -7.868 46.633 1.00 17.48 27 LYS B CA 1
ATOM 861 C C . LYS B 1 29 ? -15.246 -7.640 47.514 1.00 17.24 27 LYS B C 1
ATOM 862 O O . LYS B 1 29 ? -16.259 -8.324 47.336 1.00 19.31 27 LYS B O 1
ATOM 868 N N . ALA B 1 30 ? -15.194 -6.696 48.457 1.00 18.72 28 ALA B N 1
ATOM 869 C CA . ALA B 1 30 ? -16.390 -6.415 49.251 1.00 19.67 28 ALA B CA 1
ATOM 870 C C . ALA B 1 30 ? -17.558 -6.050 48.349 1.00 20.33 28 ALA B C 1
ATOM 871 O O . ALA B 1 30 ? -18.680 -6.540 48.535 1.00 21.12 28 ALA B O 1
ATOM 873 N N . SER B 1 31 ? -17.300 -5.206 47.345 1.00 20.02 29 SER B N 1
ATOM 874 C CA . SER B 1 31 ? -18.360 -4.794 46.435 1.00 22.23 29 SER B CA 1
ATOM 875 C C . SER B 1 31 ? -18.789 -5.947 45.539 1.00 17.66 29 SER B C 1
ATOM 876 O O . SER B 1 31 ? -19.989 -6.177 45.344 1.00 21.48 29 SER B O 1
ATOM 879 N N . ARG B 1 32 ? -17.835 -6.721 45.021 1.00 18.67 30 ARG B N 1
ATOM 880 C CA . ARG B 1 32 ? -18.198 -7.859 44.182 1.00 19.70 30 ARG B CA 1
ATOM 881 C C . ARG B 1 32 ? -19.029 -8.871 44.958 1.00 22.40 30 ARG B C 1
ATOM 882 O O . ARG B 1 32 ? -19.977 -9.452 44.417 1.00 24.45 30 ARG B O 1
ATOM 890 N N . ALA B 1 33 ? -18.690 -9.090 46.232 1.00 21.57 31 ALA B N 1
ATOM 891 C CA . ALA B 1 33 ? -19.410 -10.077 47.031 1.00 21.94 31 ALA B CA 1
ATOM 892 C C . ALA B 1 33 ? -20.838 -9.636 47.317 1.00 25.66 31 ALA B C 1
ATOM 893 O O . ALA B 1 33 ? -21.762 -10.459 47.293 1.00 26.86 31 ALA B O 1
ATOM 895 N N . LYS B 1 34 ? -21.037 -8.347 47.598 1.00 22.25 32 LYS B N 1
ATOM 896 C CA . LYS B 1 34 ? -22.379 -7.806 47.791 1.00 30.61 32 LYS B CA 1
ATOM 897 C C . LYS B 1 34 ? -23.257 -8.067 46.575 1.00 28.88 32 LYS B C 1
ATOM 898 O O . LYS B 1 34 ? -24.426 -8.445 46.715 1.00 33.03 32 LYS B O 1
ATOM 904 N N . LEU B 1 35 ? -22.711 -7.824 45.381 1.00 23.29 33 LEU B N 1
ATOM 905 C CA . LEU B 1 35 ? -23.460 -7.976 44.144 1.00 22.50 33 LEU B CA 1
ATOM 906 C C . LEU B 1 35 ? -23.544 -9.418 43.665 1.00 24.17 33 LEU B C 1
ATOM 907 O O . LEU B 1 35 ? -24.357 -9.714 42.783 1.00 28.09 33 LEU B O 1
ATOM 912 N N . GLY B 1 36 ? -22.731 -10.318 44.205 1.00 23.83 34 GLY B N 1
ATOM 913 C CA . GLY B 1 36 ? -22.688 -11.671 43.689 1.00 28.55 34 GLY B CA 1
ATOM 914 C C . GLY B 1 36 ? -22.152 -11.759 42.281 1.00 27.12 34 GLY B C 1
ATOM 915 O O . GLY B 1 36 ? -22.613 -12.599 41.500 1.00 29.31 34 GLY B O 1
ATOM 916 N N . VAL B 1 37 ? -21.196 -10.900 41.927 1.00 23.36 35 VAL B N 1
ATOM 917 C CA . VAL B 1 37 ? -20.621 -10.865 40.587 1.00 25.12 35 VAL B CA 1
ATOM 918 C C . VAL B 1 37 ? -19.210 -11.425 40.644 1.00 23.61 35 VAL B C 1
ATOM 919 O O . VAL B 1 37 ? -18.495 -11.272 41.641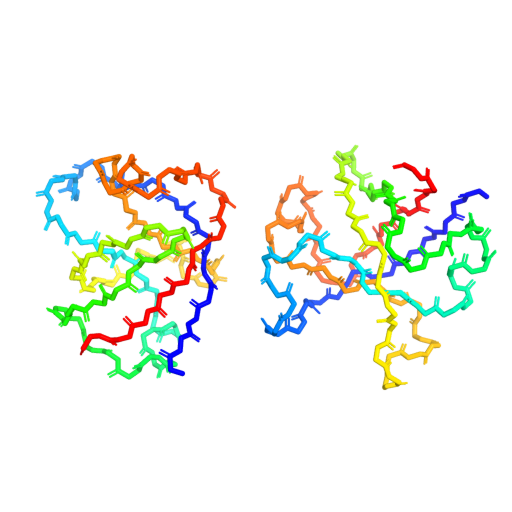 1.00 31.93 35 VAL B O 1
ATOM 923 N N . SER B 1 38 ? -18.825 -12.092 39.570 1.00 25.40 36 SER B N 1
ATOM 924 C CA . SER B 1 38 ? -17.452 -12.535 39.403 1.00 29.99 36 SER B CA 1
ATOM 925 C C . SER B 1 38 ? -16.732 -11.626 38.416 1.00 26.77 36 SER B C 1
ATOM 926 O O . SER B 1 38 ? -17.344 -10.973 37.564 1.00 24.87 36 SER B O 1
ATOM 929 N N . VAL B 1 39 ? -15.406 -11.631 38.532 1.00 24.36 37 VAL B N 1
ATOM 930 C CA . VAL B 1 39 ? -14.581 -10.878 37.602 1.00 23.10 37 VAL B CA 1
ATOM 931 C C . VAL B 1 39 ? -14.908 -11.337 36.189 1.00 28.91 37 VAL B C 1
ATOM 932 O O . VAL B 1 39 ? -14.981 -12.539 35.913 1.00 35.01 37 VAL B O 1
ATOM 936 N N . GLY B 1 40 ? -15.157 -10.380 35.298 1.00 21.59 38 GLY B N 1
ATOM 937 C CA . GLY B 1 40 ? -15.565 -10.664 33.944 1.00 21.37 38 GLY B CA 1
ATOM 938 C C . GLY B 1 40 ? -17.059 -10.551 33.692 1.00 24.43 38 GLY B C 1
ATOM 939 O O . GLY B 1 40 ? -17.468 -10.479 32.528 1.00 29.04 38 GLY B O 1
ATOM 940 N N . ASP B 1 41 ? -17.881 -10.550 34.742 1.00 22.55 39 ASP B N 1
ATOM 941 C CA . ASP B 1 41 ? -19.315 -10.353 34.576 1.00 24.35 39 ASP B CA 1
ATOM 942 C C . ASP B 1 41 ? -19.615 -8.882 34.312 1.00 19.47 39 ASP B C 1
ATOM 943 O O . ASP B 1 41 ? -18.869 -7.987 34.718 1.00 18.37 39 ASP B O 1
ATOM 948 N N . TYR B 1 42 ? -20.747 -8.634 33.659 1.00 15.74 40 TYR B N 1
ATOM 949 C CA . TYR B 1 42 ? -21.205 -7.268 33.466 1.00 13.96 40 TYR B CA 1
ATOM 950 C C . TYR B 1 42 ? -21.994 -6.781 34.670 1.00 16.11 40 TYR B C 1
ATOM 951 O O . TYR B 1 42 ? -22.727 -7.543 35.316 1.00 17.65 40 TYR B O 1
ATOM 960 N N . VAL B 1 43 ? -21.851 -5.495 34.948 1.00 14.04 41 VAL B N 1
ATOM 961 C CA . VAL B 1 43 ? -22.716 -4.798 35.883 1.00 14.35 41 VAL B CA 1
ATOM 962 C C . VAL B 1 43 ? -23.270 -3.589 35.160 1.00 14.02 41 VAL B C 1
ATOM 963 O O . VAL B 1 43 ? -22.667 -3.074 34.214 1.00 15.23 41 VAL B O 1
ATOM 967 N N . GLU B 1 44 ? -24.451 -3.155 35.593 1.00 15.23 42 GLU B N 1
ATOM 968 C CA . GLU B 1 44 ? -25.018 -1.891 35.157 1.00 17.07 42 GLU B CA 1
ATOM 969 C C . GLU B 1 44 ? -24.574 -0.801 36.124 1.00 15.92 42 GLU B C 1
ATOM 970 O O . GLU B 1 44 ? -24.642 -0.977 37.347 1.00 18.90 42 GLU B O 1
ATOM 976 N N . VAL B 1 45 ? -24.106 0.309 35.579 1.00 14.44 43 VAL B N 1
ATOM 977 C CA . VAL B 1 45 ? -23.650 1.450 36.370 1.00 16.45 43 VAL B CA 1
ATOM 978 C C . VAL B 1 45 ? -24.532 2.634 36.025 1.00 17.04 43 VAL B C 1
ATOM 979 O O . VAL B 1 45 ? -24.752 2.924 34.845 1.00 17.97 43 VAL B O 1
ATOM 983 N N . LYS B 1 46 ? -25.026 3.323 37.053 1.00 17.09 44 LYS B N 1
ATOM 984 C CA . LYS B 1 46 ? -26.092 4.295 36.886 1.00 21.45 44 LYS B CA 1
ATOM 985 C C . LYS B 1 46 ? -25.807 5.543 37.711 1.00 21.21 44 LYS B C 1
ATOM 986 O O . LYS B 1 46 ? -25.356 5.447 38.858 1.00 21.91 44 LYS B O 1
ATOM 992 N N . LYS B 1 47 ? -25.999 6.697 37.073 1.00 25.21 45 LYS B N 1
ATOM 993 C CA . LYS B 1 47 ? -26.350 7.943 37.741 1.00 33.66 45 LYS B CA 1
ATOM 994 C C . LYS B 1 47 ? -27.812 8.257 37.415 1.00 41.04 45 LYS B C 1
ATOM 995 O O . LYS B 1 47 ? -28.690 8.030 38.247 1.00 44.19 45 LYS B O 1
ATOM 1001 N N . VAL B 1 48 ? -28.084 8.758 36.208 1.00 44.05 46 VAL B N 1
ATOM 1002 C CA . VAL B 1 48 ? -29.426 8.800 35.634 1.00 47.74 46 VAL B CA 1
ATOM 1003 C C . VAL B 1 48 ? -29.548 7.865 34.445 1.00 51.38 46 VAL B C 1
ATOM 1004 O O . VAL B 1 48 ? -30.471 7.039 34.373 1.00 44.79 46 VAL B O 1
ATOM 1008 N N . LEU B 1 49 ? -28.627 7.970 33.478 1.00 60.38 47 LEU 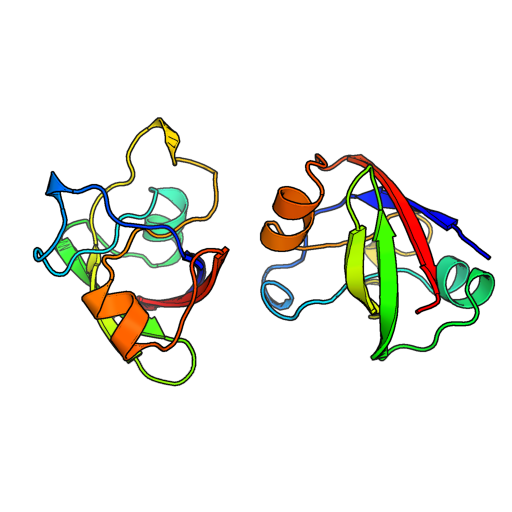B N 1
ATOM 1009 C CA . LEU B 1 49 ? -28.418 7.005 32.411 1.00 55.85 47 LEU B CA 1
ATOM 1010 C C . LEU B 1 49 ? -27.713 5.768 32.967 1.00 46.70 47 LEU B C 1
ATOM 1011 O O . LEU B 1 49 ? -27.274 5.742 34.122 1.00 48.08 47 LEU B O 1
ATOM 1016 N N . SER B 1 50 ? -27.622 4.720 32.147 1.00 33.72 48 SER B N 1
ATOM 1017 C CA . SER B 1 50 ? -26.978 3.476 32.548 1.00 26.58 48 SER B CA 1
ATOM 1018 C C . SER B 1 50 ? -25.999 3.015 31.479 1.00 25.40 48 SER B C 1
ATOM 1019 O O . SER B 1 50 ? -26.285 3.097 30.279 1.00 31.77 48 SER B O 1
ATOM 1022 N N . VAL B 1 51 ? -24.844 2.529 31.922 1.00 23.14 49 VAL B N 1
ATOM 1023 C CA . VAL B 1 51 ? -23.878 1.866 31.061 1.00 20.66 49 VAL B CA 1
ATOM 1024 C C . VAL B 1 51 ? -23.598 0.494 31.659 1.00 19.66 49 VAL B C 1
ATOM 1025 O O . VAL B 1 51 ? -23.701 0.298 32.872 1.00 20.79 49 VAL B O 1
ATOM 1029 N N . LYS B 1 52 ? -23.259 -0.465 30.807 1.00 18.16 50 LYS B N 1
ATOM 1030 C CA . LYS B 1 52 ? -22.876 -1.798 31.251 1.00 16.78 50 LYS B CA 1
ATOM 1031 C C . LYS B 1 52 ? -21.380 -1.956 31.049 1.00 15.59 50 LYS B C 1
ATOM 1032 O O . LYS B 1 52 ? -20.852 -1.632 29.978 1.00 18.15 50 LYS B O 1
ATOM 1038 N N . LEU B 1 53 ? -20.694 -2.412 32.089 1.00 14.07 51 LEU B N 1
ATOM 1039 C CA . LEU B 1 53 ? -19.243 -2.495 32.069 1.00 14.05 51 LEU B CA 1
ATOM 1040 C C . LEU B 1 53 ? -18.839 -3.803 32.727 1.00 13.36 51 LEU B C 1
ATOM 1041 O O . LEU B 1 53 ? -19.586 -4.349 33.541 1.00 12.88 51 LEU B O 1
ATOM 1046 N N . ARG B 1 54 ? -17.663 -4.311 32.355 1.00 12.86 52 ARG B N 1
ATOM 1047 C CA . ARG B 1 54 ? -17.180 -5.594 32.862 1.00 14.07 52 ARG B CA 1
ATOM 1048 C C . ARG B 1 54 ? -16.428 -5.410 34.172 1.00 14.75 52 ARG B C 1
ATOM 1049 O O . ARG B 1 54 ? -15.603 -4.506 34.304 1.00 15.02 52 ARG B O 1
ATOM 1057 N N . VAL B 1 55 ? -16.722 -6.279 35.134 1.00 14.80 53 VAL B N 1
ATOM 1058 C CA . VAL B 1 55 ? -16.107 -6.189 36.451 1.00 15.72 53 VAL B CA 1
ATOM 1059 C C . VAL B 1 55 ? -14.658 -6.653 36.399 1.00 15.89 53 VAL B C 1
ATOM 1060 O O . VAL B 1 55 ? -14.349 -7.726 35.863 1.00 17.88 53 VAL B O 1
ATOM 1064 N N . ALA B 1 56 ? -13.763 -5.865 36.996 1.00 15.75 54 ALA B N 1
ATOM 1065 C CA . ALA B 1 56 ? -12.369 -6.239 37.173 1.00 17.52 54 ALA B CA 1
ATOM 1066 C C . ALA B 1 56 ? -11.985 -5.980 38.622 1.00 16.28 54 ALA B C 1
ATOM 1067 O O . ALA B 1 56 ? -12.645 -5.217 39.329 1.00 17.02 54 ALA B O 1
ATOM 1069 N N . GLU B 1 57 ? -10.895 -6.616 39.054 1.00 16.78 55 GLU B N 1
ATOM 1070 C CA . GLU B 1 57 ? -10.468 -6.488 40.442 1.00 15.73 55 GLU B CA 1
ATOM 1071 C C . GLU B 1 57 ? -9.895 -5.102 40.725 1.00 17.70 55 GLU B C 1
ATOM 1072 O O . GLU B 1 57 ? -9.338 -4.441 39.851 1.00 21.56 55 GLU B O 1
ATOM 1078 N N . ALA B 1 58 ? -10.021 -4.665 41.968 1.00 17.65 56 ALA B N 1
ATOM 1079 C CA . ALA B 1 58 ? -9.387 -3.424 42.366 1.00 16.73 56 ALA B CA 1
ATOM 1080 C C . ALA B 1 58 ? -7.891 -3.636 42.552 1.00 19.00 56 ALA B C 1
ATOM 1081 O O . ALA B 1 58 ? -7.435 -4.697 42.989 1.00 22.29 56 ALA B O 1
ATOM 1083 N N . TYR B 1 59 ? -7.127 -2.609 42.214 1.00 18.35 57 TYR B N 1
ATOM 1084 C CA . TYR B 1 59 ? -5.731 -2.574 42.609 1.00 23.08 57 TYR B CA 1
ATOM 1085 C C . TYR B 1 59 ? -5.639 -2.539 44.135 1.00 22.68 57 TYR B C 1
ATOM 1086 O O . TYR B 1 59 ? -6.497 -1.956 44.800 1.00 21.02 57 TYR B O 1
ATOM 1095 N N . PRO B 1 60 ? -4.608 -3.164 44.711 1.00 22.59 58 PRO B N 1
ATOM 1096 C CA . PRO B 1 60 ? -4.531 -3.259 46.182 1.00 24.02 58 PRO B CA 1
ATOM 1097 C C . PRO B 1 60 ? -4.575 -1.917 46.900 1.00 21.29 58 PRO B C 1
ATOM 1098 O O . PRO B 1 60 ? -5.162 -1.813 47.987 1.00 25.91 58 PRO B O 1
ATOM 1102 N N . GLU B 1 61 ? -3.980 -0.875 46.307 1.00 22.78 59 GLU B N 1
ATOM 1103 C CA . GLU B 1 61 ? -4.017 0.452 46.907 1.00 26.20 59 GLU B CA 1
ATOM 1104 C C . GLU B 1 61 ? -5.431 1.012 47.001 1.00 23.85 59 GLU B C 1
ATOM 1105 O O . GLU B 1 61 ? -5.681 1.895 47.824 1.00 28.15 59 GLU B O 1
ATOM 1111 N N . ASP B 1 62 ? -6.364 0.515 46.188 1.00 20.36 60 ASP B N 1
ATOM 1112 C CA . ASP B 1 62 ? -7.733 1.010 46.200 1.00 18.05 60 ASP B CA 1
ATOM 1113 C C . ASP B 1 62 ? -8.664 0.181 47.072 1.00 21.03 60 ASP B C 1
ATOM 1114 O O . ASP B 1 62 ? -9.793 0.614 47.315 1.00 21.10 60 ASP B O 1
ATOM 1119 N N . VAL B 1 63 ? -8.220 -0.991 47.536 1.00 17.20 61 VAL B N 1
ATOM 1120 C CA . VAL B 1 63 ? -9.083 -1.870 48.316 1.00 19.04 61 VAL B CA 1
ATOM 1121 C C . VAL B 1 63 ? -9.547 -1.153 49.572 1.00 18.12 61 VAL B C 1
ATOM 1122 O O . VAL B 1 63 ? -8.755 -0.521 50.287 1.00 21.59 61 VAL B O 1
ATOM 1126 N N . GLY B 1 64 ? -10.846 -1.217 49.821 1.00 17.22 62 GLY B N 1
ATOM 1127 C CA . GLY B 1 64 ? -11.432 -0.634 51.004 1.00 21.51 62 GLY B CA 1
ATOM 1128 C C . GLY B 1 64 ? -11.794 0.829 50.901 1.00 21.21 62 GLY B C 1
ATOM 1129 O O . GLY B 1 64 ? -12.260 1.400 51.893 1.00 26.75 62 GLY B O 1
ATOM 1130 N N . LYS B 1 65 ? -11.604 1.450 49.739 1.00 20.44 63 LYS B N 1
ATOM 1131 C CA . LYS B 1 65 ? -11.936 2.889 49.582 1.00 22.82 63 LYS B CA 1
ATOM 1132 C C . LYS B 1 65 ? -13.386 3.115 49.099 1.00 21.12 63 LYS B C 1
ATOM 1133 O O . LYS B 1 65 ? -13.792 4.239 49.059 1.00 22.43 63 LYS B O 1
ATOM 1139 N N . GLY B 1 66 ? -14.133 2.075 48.738 1.00 19.92 64 GLY B N 1
ATOM 1140 C CA . GLY B 1 66 ? -15.513 2.291 48.265 1.00 18.81 64 GLY B CA 1
ATOM 1141 C C . GLY B 1 66 ? -15.557 3.014 46.922 1.00 18.17 64 GLY B C 1
ATOM 1142 O O . GLY B 1 66 ? -16.419 3.818 46.732 1.00 17.53 64 GLY B O 1
ATOM 1143 N N . ILE B 1 67 ? -14.592 2.736 46.055 1.00 17.44 65 ILE B N 1
ATOM 1144 C CA . ILE B 1 67 ? -14.554 3.418 44.737 1.00 16.06 65 ILE B CA 1
ATOM 1145 C C . ILE B 1 67 ? -14.711 2.420 43.585 1.00 16.28 65 ILE B C 1
ATOM 1146 O O . ILE B 1 67 ? -14.562 1.226 43.771 1.00 17.08 65 ILE B O 1
ATOM 1151 N N . VAL B 1 68 ? -15.150 2.955 42.494 1.00 15.07 66 VAL B N 1
ATOM 1152 C CA A VAL B 1 68 ? -15.170 2.256 41.201 0.87 14.28 66 VAL B CA 1
ATOM 1153 C CA B VAL B 1 68 ? -15.189 2.201 41.188 0.13 16.11 66 VAL B CA 1
ATOM 1154 C C . VAL B 1 68 ? -14.444 3.047 40.065 1.00 15.62 66 VAL B C 1
ATOM 1155 O O . VAL B 1 68 ? -14.677 4.289 39.848 1.00 17.55 66 VAL B O 1
ATOM 1162 N N . ARG B 1 69 ? -13.394 2.428 39.553 1.00 12.82 67 ARG B N 1
ATOM 1163 C CA . ARG B 1 69 ? -12.597 3.091 38.523 1.00 12.46 67 ARG B CA 1
ATOM 1164 C C . ARG B 1 69 ? -13.198 2.829 37.151 1.00 12.10 67 ARG B C 1
ATOM 1165 O O . ARG B 1 69 ? -13.457 1.676 36.789 1.00 13.81 67 ARG B O 1
ATOM 1173 N N . MET B 1 70 ? -13.420 3.900 36.395 1.00 13.05 68 MET B N 1
ATOM 1174 C CA A MET B 1 70 ? -14.008 3.827 35.062 0.30 13.57 68 MET B CA 1
ATOM 1175 C CA B MET B 1 70 ? -13.944 3.782 35.048 0.70 13.93 68 MET B CA 1
ATOM 1176 C C . MET B 1 70 ? -13.365 4.900 34.197 1.00 14.11 68 MET B C 1
ATOM 1177 O O . MET B 1 70 ? -12.975 5.959 34.696 1.00 14.44 68 MET B O 1
ATOM 1186 N N . ASP B 1 71 ? -13.309 4.645 32.890 1.00 12.89 69 ASP B N 1
ATOM 1187 C CA . ASP B 1 71 ? -12.622 5.599 32.026 1.00 12.73 69 ASP B CA 1
ATOM 1188 C C . ASP B 1 71 ? -13.536 6.762 31.641 1.00 12.94 69 ASP B C 1
ATOM 1189 O O . ASP B 1 71 ? -14.725 6.794 31.968 1.00 13.49 69 ASP B O 1
ATOM 1194 N N . LYS B 1 72 ? -12.947 7.750 30.965 1.00 13.18 70 LYS B N 1
ATOM 1195 C CA . LYS B 1 72 ? -13.680 8.975 30.682 1.00 15.14 70 LYS B CA 1
ATOM 1196 C C . LYS B 1 72 ? -14.865 8.752 29.757 1.00 15.58 70 LYS B C 1
ATOM 1197 O O . LYS B 1 72 ? -15.871 9.460 29.893 1.00 16.92 70 LYS B O 1
ATOM 1203 N N . ALA B 1 73 ? -14.775 7.809 28.811 1.00 14.62 71 ALA B N 1
ATOM 1204 C CA . ALA B 1 73 ? -15.932 7.535 27.958 1.00 17.23 71 ALA B CA 1
ATOM 1205 C C . ALA B 1 73 ? -17.128 7.102 28.791 1.00 17.30 71 ALA B C 1
ATOM 1206 O O . ALA B 1 73 ? -18.264 7.519 28.536 1.00 18.79 71 ALA B O 1
ATOM 1208 N N . SER B 1 74 ? -16.888 6.269 29.808 1.00 16.26 72 SER B N 1
ATOM 1209 C CA . SER B 1 74 ? -18.007 5.806 30.622 1.00 18.48 72 SER B CA 1
ATOM 1210 C C . SER B 1 74 ? -18.521 6.926 31.519 1.00 16.40 72 SER B C 1
ATOM 1211 O O . SER B 1 74 ? -19.735 7.111 31.667 1.00 19.92 72 SER B O 1
ATOM 1214 N N . ARG B 1 75 ? -17.625 7.724 32.102 1.00 15.60 73 ARG B N 1
ATOM 1215 C CA . ARG B 1 75 ? -18.078 8.851 32.913 1.00 19.14 73 ARG B CA 1
ATOM 1216 C C . ARG B 1 75 ? -18.890 9.833 32.087 1.00 22.81 73 ARG B C 1
ATOM 1217 O O . ARG B 1 75 ? -19.928 10.329 32.542 1.00 23.11 73 ARG B O 1
ATOM 1225 N N . ALA B 1 76 ? -18.428 10.125 30.871 1.00 21.56 74 ALA B N 1
ATOM 1226 C CA . ALA B 1 76 ? -19.124 11.069 30.002 1.00 23.86 74 ALA B CA 1
ATOM 1227 C C . ALA B 1 76 ? -20.532 10.594 29.672 1.00 24.51 74 ALA B C 1
ATOM 1228 O O . ALA B 1 76 ? -21.471 11.398 29.650 1.00 28.62 74 ALA B O 1
ATOM 1230 N N . LYS B 1 77 ? -20.706 9.298 29.404 1.00 20.74 75 LYS B N 1
ATOM 1231 C CA . LYS B 1 77 ? -22.046 8.807 29.092 1.00 22.78 75 LYS B CA 1
ATOM 1232 C C . LYS B 1 77 ? -22.968 8.909 30.301 1.00 27.45 75 LYS B C 1
ATOM 1233 O O . LYS B 1 77 ? -24.168 9.173 30.158 1.00 34.51 75 LYS B O 1
ATOM 1239 N N . LEU B 1 78 ? -22.426 8.711 31.499 1.00 25.79 76 LEU B N 1
ATOM 1240 C CA . LEU B 1 78 ? -23.211 8.831 32.719 1.00 28.27 76 LEU B CA 1
ATOM 1241 C C . LEU B 1 78 ? -23.357 10.271 33.193 1.00 26.42 76 LEU B C 1
ATOM 1242 O O . LEU B 1 78 ? -24.216 10.540 34.042 1.00 34.99 76 LEU B O 1
ATOM 1247 N N . GLY B 1 79 ? -22.555 11.194 32.671 1.00 26.96 77 GLY B N 1
ATOM 1248 C CA . GLY B 1 79 ? -22.554 12.557 33.180 1.00 27.66 77 GLY B CA 1
ATOM 1249 C C . GLY B 1 79 ? -22.103 12.653 34.618 1.00 28.16 77 GLY B C 1
ATOM 1250 O O . GLY B 1 79 ? -22.645 13.460 35.385 1.00 34.43 77 GLY B O 1
ATOM 1251 N N . VAL B 1 80 ? -21.122 11.842 35.011 1.00 22.38 78 VAL B N 1
ATOM 1252 C CA . VAL B 1 80 ? -20.639 11.825 36.385 1.00 24.22 78 VAL B CA 1
ATOM 1253 C C . VAL B 1 80 ? -19.228 12.392 36.443 1.00 26.48 78 VAL B C 1
ATOM 1254 O O . VAL B 1 80 ? -18.413 12.181 35.535 1.00 31.67 78 VAL B O 1
ATOM 1258 N N . SER B 1 81 ? -18.955 13.097 37.531 1.00 27.83 79 SER B N 1
ATOM 1259 C CA . SER B 1 81 ? -17.635 13.602 37.853 1.00 26.06 79 SER B CA 1
ATOM 1260 C C . SER B 1 81 ? -16.932 12.637 38.797 1.00 23.42 79 SER B C 1
ATOM 1261 O O . SER B 1 81 ? -17.559 11.894 39.556 1.00 23.91 79 SER B O 1
ATOM 1264 N N .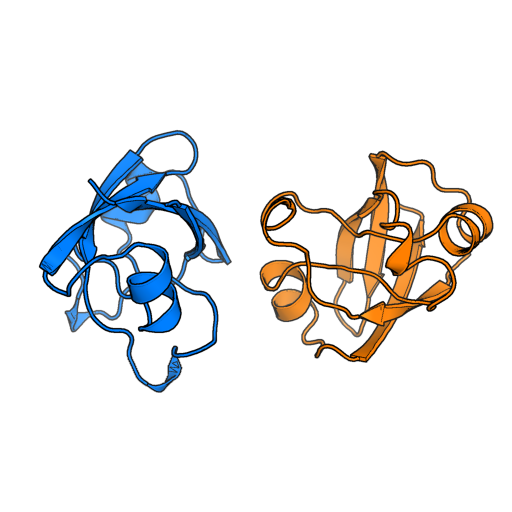 VAL B 1 82 ? -15.602 12.662 38.736 1.00 22.81 80 VAL B N 1
ATOM 1265 C CA . VAL B 1 82 ? -14.792 11.939 39.701 1.00 20.11 80 VAL B CA 1
ATOM 1266 C C . VAL B 1 82 ? -15.213 12.350 41.100 1.00 20.52 80 VAL B C 1
ATOM 1267 O O . VAL B 1 82 ? -15.341 13.543 41.397 1.00 25.71 80 VAL B O 1
ATOM 1271 N N . GLY B 1 83 ? -15.482 11.363 41.954 1.00 21.19 81 GLY B N 1
ATOM 1272 C CA . GLY B 1 83 ? -15.946 11.594 43.303 1.00 21.91 81 GLY B CA 1
ATOM 1273 C C . GLY B 1 83 ? -17.452 11.511 43.482 1.00 23.89 81 GLY B C 1
ATOM 1274 O O . GLY B 1 83 ? -17.916 11.419 44.624 1.00 28.42 81 GLY B O 1
ATOM 1275 N N . ASP B 1 84 ? -18.221 11.558 42.396 1.00 21.23 82 ASP B N 1
ATOM 1276 C CA . ASP B 1 84 ? -19.663 11.365 42.463 1.00 20.61 82 ASP B CA 1
ATOM 1277 C C . ASP B 1 84 ? -19.969 9.898 42.754 1.00 19.07 82 ASP B C 1
ATOM 1278 O O . ASP B 1 84 ? -19.194 8.995 42.429 1.00 19.40 82 ASP B O 1
ATOM 1283 N N . TYR B 1 85 ? -21.130 9.660 43.356 1.00 16.18 83 TYR B N 1
ATOM 1284 C CA . TYR B 1 85 ? -21.613 8.303 43.563 1.00 17.32 83 TYR B CA 1
ATOM 1285 C C . TYR B 1 85 ? -22.318 7.783 42.315 1.00 20.55 83 TYR B C 1
ATOM 1286 O O . TYR B 1 85 ? -23.036 8.518 41.638 1.00 20.57 83 TYR B O 1
ATOM 1295 N N . VAL B 1 86 ? -22.103 6.510 42.016 1.00 17.27 84 VAL B N 1
ATOM 1296 C CA . VAL B 1 86 ? -22.912 5.778 41.055 1.00 15.91 84 VAL B CA 1
ATOM 1297 C C . VAL B 1 86 ? -23.461 4.552 41.759 1.00 15.45 84 VAL B C 1
ATOM 1298 O O . VAL B 1 86 ? -22.876 4.044 42.722 1.00 17.88 84 VAL B O 1
ATOM 1302 N N . GLU B 1 87 ? -24.611 4.088 41.277 1.00 16.50 85 GLU B N 1
ATOM 1303 C CA . GLU B 1 87 ? -25.157 2.805 41.686 1.00 19.22 85 GLU B CA 1
ATOM 1304 C C . GLU B 1 87 ? -24.686 1.727 40.717 1.00 15.92 85 GLU B C 1
ATOM 1305 O O . GLU B 1 87 ? -24.716 1.915 39.491 1.00 19.00 85 GLU B O 1
ATOM 1311 N N . VAL B 1 88 ? -24.239 0.613 41.269 1.00 16.17 86 VAL B N 1
ATOM 1312 C CA . VAL B 1 88 ? -23.732 -0.521 40.505 1.00 15.92 86 VAL B CA 1
ATOM 1313 C C . VAL B 1 88 ? -24.599 -1.725 40.840 1.00 17.33 86 VAL B C 1
ATOM 1314 O O . VAL B 1 88 ? -24.789 -2.043 42.020 1.00 18.08 86 VAL B O 1
ATOM 1318 N N . LYS B 1 89 ? -25.163 -2.374 39.819 1.00 15.65 87 LYS B N 1
ATOM 1319 C CA . LYS B 1 89 ? -26.003 -3.536 40.078 1.00 16.93 87 LYS B CA 1
ATOM 1320 C C . LYS B 1 89 ? -25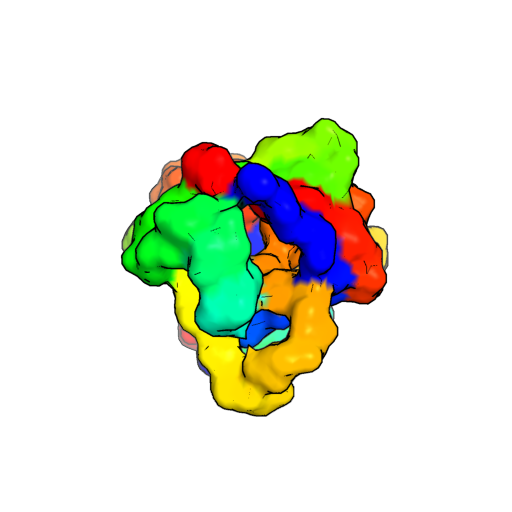.706 -4.643 39.077 1.00 19.20 87 LYS B C 1
ATOM 1321 O O . LYS B 1 89 ? -25.288 -4.384 37.951 1.00 18.94 87 LYS B O 1
ATOM 1327 N N . LYS B 1 90 ? -25.925 -5.885 39.507 1.00 21.36 88 LYS B N 1
ATOM 1328 C CA . LYS B 1 90 ? -25.557 -7.036 38.688 1.00 28.56 88 LYS B CA 1
ATOM 1329 C C . LYS B 1 90 ? -26.305 -7.038 37.355 1.00 37.65 88 LYS B C 1
ATOM 1330 O O . LYS B 1 90 ? -27.443 -6.570 37.251 1.00 42.02 88 LYS B O 1
ATOM 1336 N N . VAL B 1 91 ? -25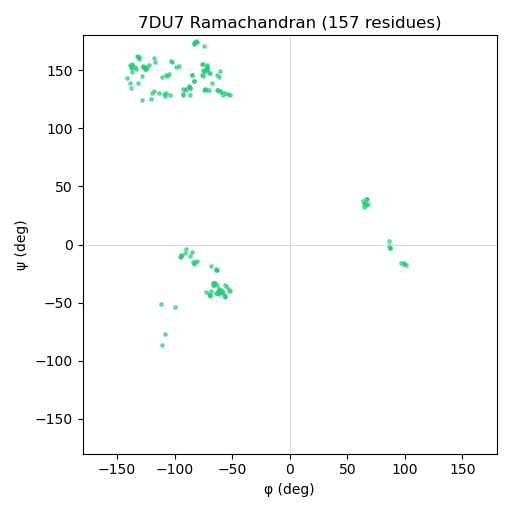.642 -7.590 36.335 1.00 38.29 89 VAL B N 1
ATOM 1337 C CA . VAL B 1 91 ? -26.077 -7.621 34.929 1.00 42.90 89 VAL B CA 1
ATOM 1338 C C . VAL B 1 91 ? -26.486 -6.258 34.381 1.00 48.36 89 VAL B C 1
ATOM 1339 O O . VAL B 1 91 ? -25.787 -5.692 33.535 1.00 46.79 89 VAL B O 1
#